Protein AF-D9CHU6-F1 (afdb_monomer_lite)

Structure (mmCIF, N/CA/C/O backbone):
data_AF-D9CHU6-F1
#
_entry.id   AF-D9CHU6-F1
#
loop_
_atom_site.group_PDB
_atom_site.id
_atom_site.type_symbol
_atom_site.label_atom_id
_atom_site.label_alt_id
_atom_site.label_comp_id
_atom_site.label_asym_id
_atom_site.label_entity_id
_atom_site.label_seq_id
_atom_site.pdbx_PDB_ins_code
_atom_site.Cartn_x
_atom_site.Cartn_y
_atom_site.Cartn_z
_atom_site.occupancy
_atom_site.B_iso_or_equiv
_atom_site.auth_seq_id
_atom_site.auth_comp_id
_atom_site.auth_asym_id
_atom_site.auth_atom_id
_atom_site.pdbx_PDB_model_num
ATOM 1 N N . TYR A 1 1 ? 2.479 6.418 -3.285 1.00 96.38 1 TYR A N 1
ATOM 2 C CA . TYR A 1 1 ? 3.835 6.863 -2.867 1.00 96.38 1 TYR A CA 1
ATOM 3 C C . TYR A 1 1 ? 4.709 5.642 -2.558 1.00 96.38 1 TYR A C 1
ATOM 5 O O . TYR A 1 1 ? 4.127 4.591 -2.300 1.00 96.38 1 TYR A O 1
ATOM 13 N N . PRO A 1 2 ? 6.056 5.708 -2.595 1.00 97.69 2 PRO A N 1
ATOM 14 C CA . PRO A 1 2 ? 6.897 4.568 -2.234 1.00 97.69 2 PRO A CA 1
ATOM 15 C C . PRO A 1 2 ? 7.036 4.443 -0.713 1.00 97.69 2 PRO A 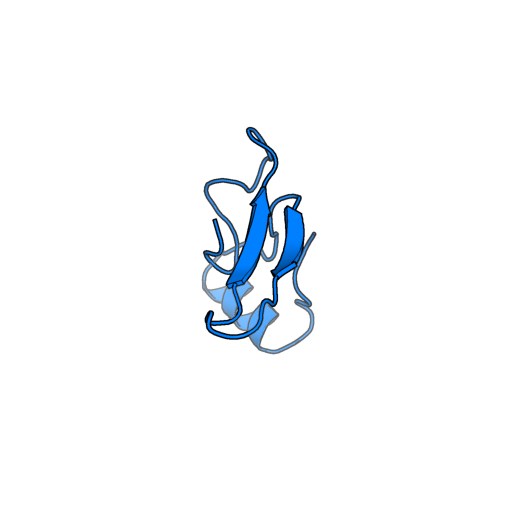C 1
ATOM 17 O O . PRO A 1 2 ? 7.231 5.444 -0.025 1.00 97.69 2 PRO A O 1
ATOM 20 N N . ILE A 1 3 ? 6.980 3.223 -0.176 1.00 97.62 3 ILE A N 1
ATOM 21 C CA . ILE A 1 3 ? 7.429 2.989 1.202 1.00 97.62 3 ILE A CA 1
ATOM 22 C C . ILE A 1 3 ? 8.939 3.274 1.312 1.00 97.62 3 ILE A C 1
ATOM 24 O O . ILE A 1 3 ? 9.648 3.111 0.310 1.00 97.62 3 ILE A O 1
ATOM 28 N N . PRO A 1 4 ? 9.457 3.659 2.496 1.00 97.94 4 PRO A N 1
ATOM 29 C CA . PRO A 1 4 ? 10.897 3.773 2.711 1.00 97.94 4 PRO A CA 1
ATOM 30 C C . PRO A 1 4 ? 11.626 2.501 2.254 1.00 97.94 4 PRO A C 1
ATOM 32 O O . PRO A 1 4 ? 11.290 1.390 2.667 1.00 97.94 4 PRO A O 1
ATOM 35 N N . HIS A 1 5 ? 12.593 2.659 1.353 1.00 96.88 5 HIS A N 1
ATOM 36 C CA . HIS A 1 5 ? 13.220 1.549 0.622 1.00 96.88 5 HIS A CA 1
ATOM 37 C C . HIS A 1 5 ? 14.757 1.618 0.603 1.00 96.88 5 HIS A C 1
ATOM 39 O O . HIS A 1 5 ? 15.416 0.966 -0.208 1.00 96.88 5 HIS A O 1
ATOM 45 N N . ASP A 1 6 ? 15.340 2.457 1.447 1.00 97.62 6 ASP A N 1
ATOM 46 C CA . ASP A 1 6 ? 16.775 2.557 1.720 1.00 97.62 6 ASP A CA 1
ATOM 47 C C . ASP A 1 6 ? 17.238 1.594 2.834 1.00 97.62 6 ASP A C 1
ATOM 49 O O . ASP A 1 6 ? 18.431 1.334 2.965 1.00 97.62 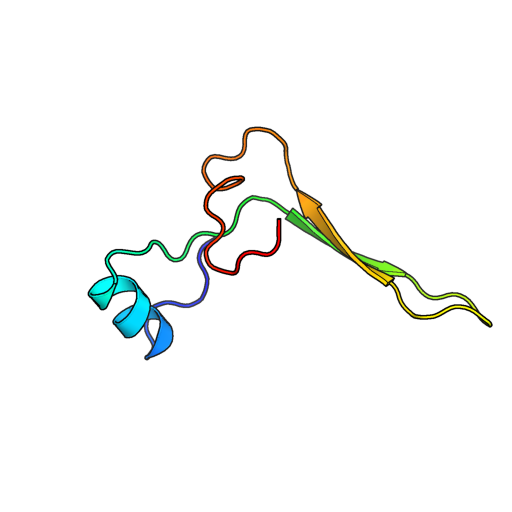6 ASP A O 1
ATOM 53 N N . GLY A 1 7 ? 16.301 1.001 3.583 1.00 98.12 7 GLY A N 1
ATOM 54 C CA . GLY A 1 7 ? 16.566 0.005 4.626 1.00 98.12 7 GLY A CA 1
ATOM 55 C C . GLY A 1 7 ? 16.423 -1.470 4.198 1.00 98.12 7 GLY A C 1
ATOM 56 O O . GLY A 1 7 ? 16.254 -1.780 3.013 1.00 98.12 7 GLY A O 1
ATOM 57 N N . PRO A 1 8 ? 16.430 -2.407 5.171 1.00 98.44 8 PRO A N 1
ATOM 58 C CA . PRO A 1 8 ? 16.349 -3.853 4.925 1.00 98.44 8 PRO A CA 1
ATOM 59 C C . PRO A 1 8 ? 15.122 -4.290 4.114 1.00 98.44 8 PRO A C 1
ATOM 61 O O . PRO A 1 8 ? 15.226 -5.160 3.252 1.00 98.44 8 PRO A O 1
ATOM 64 N N . VAL A 1 9 ? 13.966 -3.650 4.327 1.00 98.19 9 VAL A N 1
ATOM 65 C CA . VAL A 1 9 ? 12.746 -3.927 3.546 1.00 98.19 9 VAL A CA 1
ATOM 66 C C . VAL A 1 9 ? 12.953 -3.579 2.072 1.00 98.19 9 VAL A C 1
ATOM 68 O O . VAL A 1 9 ? 12.591 -4.358 1.195 1.00 98.19 9 VAL A O 1
ATOM 71 N N . GLY A 1 10 ? 13.601 -2.450 1.783 1.00 98.25 10 GLY A N 1
ATOM 72 C CA . GLY A 1 10 ? 13.949 -2.076 0.416 1.00 98.25 10 GLY A CA 1
ATOM 73 C C . GLY A 1 10 ? 14.923 -3.055 -0.239 1.00 98.25 10 GLY A C 1
ATOM 74 O O . GLY A 1 10 ? 14.756 -3.389 -1.411 1.00 98.25 10 GLY A O 1
ATOM 75 N N . GLN A 1 11 ? 15.904 -3.567 0.514 1.00 98.44 11 GLN A N 1
ATOM 76 C CA . GLN A 1 11 ? 16.819 -4.610 0.032 1.00 98.44 11 GLN A CA 1
ATOM 77 C C . GLN A 1 11 ? 16.062 -5.900 -0.313 1.00 98.44 11 GLN A C 1
ATOM 79 O O . GLN A 1 11 ? 16.249 -6.443 -1.402 1.00 98.44 11 GLN A O 1
ATOM 84 N N . LEU A 1 12 ? 15.145 -6.336 0.556 1.00 98.31 12 LEU A N 1
ATOM 85 C CA . LEU A 1 12 ? 14.296 -7.502 0.311 1.00 98.31 12 LEU A CA 1
ATOM 86 C C . LEU A 1 12 ? 13.423 -7.322 -0.938 1.00 98.31 12 LEU A C 1
ATOM 88 O O . LEU A 1 12 ? 13.381 -8.208 -1.790 1.00 98.31 12 LEU A O 1
ATOM 92 N N . LEU A 1 13 ? 12.762 -6.170 -1.089 1.00 98.19 13 LEU A N 1
ATOM 93 C CA . LEU A 1 13 ? 11.947 -5.886 -2.274 1.00 98.19 13 LEU A CA 1
ATOM 94 C C . LEU A 1 13 ? 12.781 -5.960 -3.559 1.00 98.19 13 LEU A C 1
ATOM 96 O O . LEU A 1 13 ? 12.343 -6.577 -4.528 1.00 98.19 13 LEU A O 1
ATOM 100 N N . LYS A 1 14 ? 14.008 -5.422 -3.552 1.00 97.75 14 LYS A N 1
ATOM 101 C CA . LYS A 1 14 ? 14.932 -5.525 -4.694 1.00 97.75 14 LYS A CA 1
ATOM 102 C C . LYS A 1 14 ? 15.309 -6.975 -5.005 1.00 97.75 14 LYS A C 1
ATOM 104 O O . LYS A 1 14 ? 15.252 -7.363 -6.170 1.00 97.75 14 LYS A O 1
ATOM 109 N N . MET A 1 15 ? 15.639 -7.786 -3.994 1.00 98.31 15 MET A N 1
ATOM 110 C CA . MET A 1 15 ? 15.964 -9.212 -4.176 1.00 98.31 15 MET A CA 1
ATOM 111 C C . MET A 1 15 ? 14.802 -9.992 -4.801 1.00 98.31 15 MET A C 1
ATOM 113 O O . MET A 1 15 ? 15.015 -10.846 -5.659 1.00 98.31 15 MET A O 1
ATOM 117 N N . LEU A 1 16 ? 13.572 -9.658 -4.411 1.00 98.06 16 LEU A N 1
ATOM 118 C CA . LEU A 1 16 ? 12.349 -10.273 -4.927 1.00 98.06 16 LEU A CA 1
ATOM 119 C C . LEU A 1 16 ? 11.842 -9.642 -6.233 1.00 98.06 16 LEU A C 1
ATOM 121 O O . LEU A 1 16 ? 10.781 -10.030 -6.716 1.00 98.06 16 LEU A O 1
ATOM 125 N N . LYS A 1 17 ? 12.566 -8.668 -6.805 1.00 97.88 17 LYS A N 1
ATOM 126 C CA . LYS A 1 17 ? 12.153 -7.900 -7.994 1.00 97.88 17 LYS A CA 1
ATOM 127 C C . LYS A 1 17 ? 10.771 -7.239 -7.836 1.00 97.88 17 LYS A C 1
ATOM 129 O O . LYS A 1 17 ? 9.999 -7.159 -8.788 1.00 97.88 17 LYS A O 1
ATOM 134 N N . ARG A 1 18 ? 10.456 -6.759 -6.630 1.00 98.31 18 ARG A N 1
ATOM 135 C CA . ARG A 1 18 ? 9.211 -6.050 -6.292 1.00 98.31 18 ARG A CA 1
ATOM 136 C C . ARG A 1 18 ? 9.432 -4.539 -6.223 1.00 98.31 18 ARG A C 1
ATOM 138 O O . ARG A 1 18 ? 10.506 -4.074 -5.844 1.00 98.31 18 ARG A O 1
ATOM 145 N N . HIS A 1 19 ? 8.396 -3.767 -6.547 1.00 98.12 19 HIS A N 1
ATOM 146 C CA . HIS A 1 19 ? 8.415 -2.312 -6.401 1.00 98.12 19 HIS A CA 1
ATOM 147 C C . HIS A 1 19 ? 7.978 -1.866 -4.989 1.00 98.12 19 HIS A C 1
ATOM 149 O O . HIS A 1 19 ? 7.212 -2.575 -4.338 1.00 98.12 19 HIS A O 1
ATOM 155 N N . PRO A 1 20 ? 8.404 -0.678 -4.514 1.00 98.38 20 PRO A N 1
ATOM 156 C CA . PRO A 1 20 ? 8.027 -0.147 -3.197 1.00 98.38 20 PRO A CA 1
ATOM 157 C C . PRO A 1 20 ? 6.747 0.708 -3.209 1.00 98.38 20 PRO A C 1
ATOM 159 O O . PRO A 1 20 ? 6.353 1.240 -2.174 1.00 98.38 20 PRO A O 1
ATOM 162 N N . TRP A 1 21 ? 6.125 0.906 -4.372 1.00 98.50 21 TRP A N 1
ATOM 163 C CA . TRP A 1 21 ? 4.989 1.813 -4.543 1.00 98.50 21 TRP A CA 1
ATOM 164 C C . TRP A 1 21 ? 3.675 1.296 -3.959 1.00 98.50 21 TRP A C 1
ATOM 166 O O . TRP A 1 21 ? 3.299 0.144 -4.167 1.00 98.50 21 TRP A O 1
ATOM 176 N N . ARG A 1 22 ? 2.970 2.207 -3.288 1.00 98.62 22 ARG A N 1
ATOM 177 C CA . ARG A 1 22 ? 1.558 2.107 -2.927 1.00 98.62 22 ARG A CA 1
ATOM 178 C C . ARG A 1 22 ? 0.719 3.015 -3.833 1.00 98.62 22 ARG A C 1
ATOM 180 O O . ARG A 1 22 ? 1.201 4.122 -4.133 1.00 98.62 22 ARG A O 1
ATOM 187 N N . PRO A 1 23 ? -0.509 2.617 -4.206 1.00 98.56 23 PRO A N 1
ATOM 188 C CA . PRO A 1 23 ? -1.425 3.476 -4.955 1.00 98.56 23 PRO A CA 1
ATOM 189 C C . PRO A 1 23 ? -1.794 4.734 -4.168 1.00 98.56 23 PRO A C 1
ATOM 191 O O . PRO A 1 23 ? -1.595 4.790 -2.953 1.00 98.56 23 PRO A O 1
ATOM 194 N N . ALA A 1 24 ? -2.310 5.767 -4.831 1.00 98.19 24 ALA A N 1
ATOM 195 C CA . ALA A 1 24 ? -2.883 6.922 -4.152 1.00 98.19 24 ALA A CA 1
ATOM 196 C C . ALA A 1 24 ? -4.047 6.488 -3.244 1.00 98.19 24 ALA A C 1
ATOM 198 O O . ALA A 1 24 ? -4.970 5.799 -3.684 1.00 98.19 24 ALA A O 1
ATOM 199 N N . HIS A 1 25 ? -3.995 6.887 -1.971 1.00 98.44 25 HIS A N 1
ATOM 200 C CA . HIS A 1 25 ? -5.026 6.563 -0.991 1.00 98.44 25 HIS A CA 1
ATOM 201 C C . HIS A 1 25 ? -5.138 7.607 0.112 1.00 98.44 25 HIS A C 1
ATOM 203 O O . HIS A 1 25 ? -4.198 8.359 0.375 1.00 98.44 25 HIS A O 1
ATOM 209 N N . MET A 1 26 ? -6.288 7.609 0.783 1.00 98.50 26 MET A N 1
ATOM 210 C CA . MET A 1 26 ? -6.543 8.419 1.970 1.00 98.50 26 MET A CA 1
ATOM 211 C C . MET A 1 26 ? -6.885 7.518 3.148 1.00 98.50 26 MET A C 1
ATOM 213 O O . MET A 1 26 ? -7.739 6.641 3.032 1.00 98.50 26 MET A O 1
ATOM 217 N N . HIS A 1 27 ? -6.205 7.738 4.269 1.00 98.56 27 HIS A N 1
ATOM 218 C CA . HIS A 1 27 ? -6.422 6.999 5.506 1.00 98.56 27 HIS A CA 1
ATOM 219 C C . HIS A 1 27 ? -7.619 7.548 6.280 1.00 98.56 27 HIS A C 1
ATOM 221 O O . HIS A 1 27 ? -7.795 8.762 6.378 1.00 98.56 27 HIS A O 1
ATOM 227 N N . PHE A 1 28 ? -8.389 6.646 6.884 1.00 98.44 28 PHE A N 1
ATOM 228 C CA . PHE A 1 28 ? -9.500 6.972 7.768 1.00 98.44 28 PHE A CA 1
ATOM 229 C C . PHE A 1 28 ? -9.458 6.117 9.031 1.00 98.44 28 PHE A C 1
ATOM 231 O O . PHE A 1 28 ? -9.128 4.930 8.994 1.00 98.44 28 PHE A O 1
ATOM 238 N N . MET A 1 29 ? -9.862 6.729 10.139 1.00 98.38 29 MET A N 1
ATOM 239 C CA . MET A 1 29 ? -10.194 6.039 11.375 1.00 98.38 29 MET A CA 1
ATOM 240 C C . MET A 1 29 ? -11.548 6.565 11.844 1.00 98.38 29 MET A C 1
ATOM 242 O O . MET A 1 29 ? -11.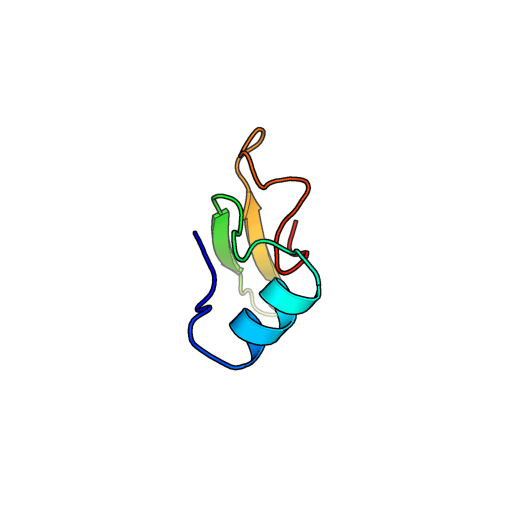684 7.758 12.112 1.00 98.38 29 MET A O 1
ATOM 246 N N . PHE A 1 30 ? -12.548 5.691 11.908 1.00 98.31 30 PHE A N 1
ATOM 247 C CA . PHE A 1 30 ? -13.874 6.030 12.417 1.00 98.31 30 PHE A CA 1
ATOM 248 C C . PHE A 1 30 ? -14.070 5.445 13.812 1.00 98.31 30 PHE A C 1
ATOM 250 O O . PHE A 1 30 ? -13.738 4.285 14.055 1.00 98.31 30 PHE A O 1
ATOM 257 N N . GLU A 1 31 ? -14.661 6.240 14.700 1.00 98.31 31 GLU A N 1
ATOM 258 C CA . GLU A 1 31 ? -14.986 5.854 16.071 1.00 98.31 31 GLU A CA 1
ATOM 259 C C . GLU A 1 31 ? -16.428 6.250 16.404 1.00 98.31 31 GLU A C 1
ATOM 261 O O . GLU A 1 31 ? -16.905 7.328 16.036 1.00 98.31 31 GLU A O 1
ATOM 266 N N . LYS A 1 32 ? -17.127 5.365 17.120 1.00 98.31 32 LYS A N 1
ATOM 267 C CA . LYS A 1 32 ? -18.450 5.622 17.691 1.00 98.31 32 LYS A CA 1
ATOM 268 C C . LYS A 1 32 ? -18.666 4.725 18.906 1.00 98.31 32 LYS A C 1
ATOM 270 O O . LYS A 1 32 ? -18.451 3.521 18.836 1.00 98.31 32 LYS A O 1
ATOM 275 N N . LYS A 1 33 ? -19.176 5.284 20.007 1.00 98.31 33 LYS A N 1
ATOM 276 C CA . LYS A 1 33 ? -19.489 4.516 21.224 1.00 98.31 33 LYS A CA 1
ATOM 277 C C . LYS A 1 33 ? -20.384 3.306 20.914 1.00 98.31 33 LYS A C 1
ATOM 279 O O . LYS A 1 33 ? -21.442 3.462 20.305 1.00 98.31 33 LYS A O 1
ATOM 284 N N . GLY A 1 34 ? -19.977 2.130 21.396 1.00 98.38 34 GLY A N 1
ATOM 285 C CA . GLY A 1 34 ? -20.684 0.862 21.184 1.00 98.38 34 GLY A CA 1
ATOM 286 C C . GLY A 1 34 ? -20.373 0.171 19.851 1.00 98.38 34 GLY A C 1
ATOM 287 O O . GLY A 1 34 ? -21.062 -0.784 19.514 1.00 98.38 34 GLY A O 1
ATOM 288 N N . TRP A 1 35 ? -19.376 0.655 19.105 1.00 98.44 35 TRP A N 1
ATOM 289 C CA . TRP A 1 35 ? -18.882 0.070 17.859 1.00 98.44 35 TRP A CA 1
ATOM 290 C C . TRP A 1 35 ? -17.365 -0.090 17.936 1.00 98.44 35 TRP A C 1
ATOM 292 O O . TRP A 1 35 ? -16.695 0.692 18.614 1.00 98.44 35 TRP A O 1
ATOM 302 N N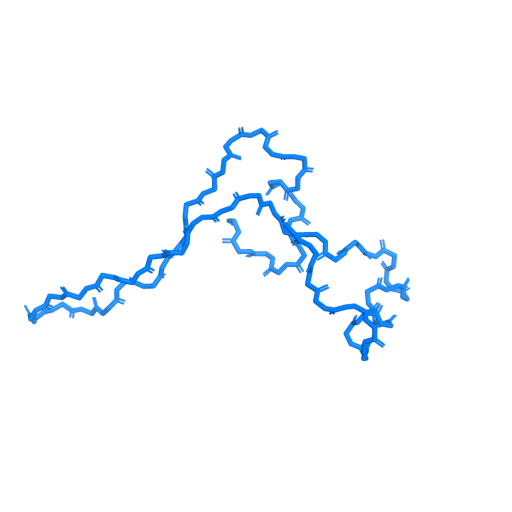 . ASP A 1 36 ? -16.832 -1.064 17.206 1.00 98.31 36 ASP A N 1
ATOM 303 C CA . ASP A 1 36 ? -15.389 -1.193 17.023 1.00 98.31 36 ASP A CA 1
ATOM 304 C C . ASP A 1 36 ? -14.859 -0.079 16.112 1.00 98.31 36 ASP A C 1
ATOM 306 O O . ASP A 1 36 ? -15.567 0.440 15.242 1.00 98.31 36 ASP A O 1
ATOM 310 N N . HIS A 1 37 ? -13.592 0.289 16.301 1.00 98.19 37 HIS A N 1
ATOM 311 C CA . HIS A 1 37 ? -12.931 1.246 15.421 1.00 98.19 37 HIS A CA 1
ATOM 312 C C . HIS A 1 37 ? -12.802 0.669 14.010 1.00 98.19 37 HIS A C 1
ATOM 314 O O . HIS A 1 37 ? -12.301 -0.441 13.826 1.00 98.19 37 HIS A O 1
ATOM 320 N N . LEU A 1 38 ? -13.177 1.458 13.003 1.00 98.44 38 LEU A N 1
ATOM 321 C CA . LEU A 1 38 ? -12.906 1.128 11.608 1.00 98.44 38 LEU A CA 1
ATOM 322 C C . LEU A 1 38 ? -11.657 1.876 11.150 1.00 98.44 38 LEU A C 1
ATOM 324 O O . LEU A 1 38 ? -11.700 3.085 10.926 1.00 98.44 38 LEU A O 1
ATOM 328 N N . ILE A 1 39 ? -10.561 1.139 10.983 1.00 98.50 39 ILE A N 1
ATOM 329 C CA . ILE A 1 39 ? -9.327 1.620 10.358 1.00 98.50 39 ILE A CA 1
ATOM 330 C C . ILE A 1 39 ? -9.371 1.181 8.898 1.00 98.50 39 ILE A C 1
ATOM 332 O O . ILE A 1 39 ? -9.425 -0.013 8.609 1.00 98.50 39 ILE A O 1
ATOM 336 N N . THR A 1 40 ? -9.391 2.131 7.969 1.00 98.50 40 THR A N 1
ATOM 337 C CA . THR A 1 40 ? -9.517 1.822 6.540 1.00 98.50 40 THR A CA 1
ATOM 338 C C . THR A 1 40 ? -8.800 2.853 5.673 1.00 98.50 40 THR A C 1
ATOM 340 O O . THR A 1 40 ? -8.303 3.873 6.159 1.00 98.50 40 THR A O 1
ATOM 343 N N . ALA A 1 41 ? -8.720 2.579 4.376 1.00 98.44 41 ALA A N 1
ATOM 344 C CA . ALA A 1 41 ? -8.231 3.511 3.379 1.00 98.44 41 ALA A CA 1
ATOM 345 C C . ALA A 1 41 ? -9.116 3.455 2.131 1.00 98.44 41 ALA A C 1
ATOM 347 O O . ALA A 1 41 ? -9.638 2.400 1.779 1.00 98.44 41 ALA A O 1
ATOM 348 N N . LEU A 1 42 ? -9.277 4.596 1.465 1.00 98.19 42 LEU A N 1
ATOM 349 C CA . LEU A 1 42 ? -9.911 4.666 0.148 1.00 98.19 42 LEU A CA 1
ATOM 350 C C . LEU A 1 42 ? -8.840 4.809 -0.926 1.00 98.19 42 LEU A C 1
ATOM 352 O O . LEU A 1 42 ? -7.911 5.595 -0.743 1.00 98.19 42 LEU A O 1
ATOM 356 N N . TYR A 1 43 ? -9.008 4.100 -2.040 1.00 98.19 43 TYR A N 1
ATOM 357 C CA . TYR A 1 43 ? -8.075 4.059 -3.167 1.00 98.19 43 TYR A CA 1
ATOM 358 C C . TYR A 1 43 ? -8.679 4.713 -4.411 1.00 98.19 43 TYR A C 1
ATOM 360 O O . TYR A 1 43 ? -9.895 4.686 -4.615 1.00 98.19 43 TYR A O 1
ATOM 368 N N . ILE A 1 44 ? -7.829 5.305 -5.253 1.00 97.69 44 ILE A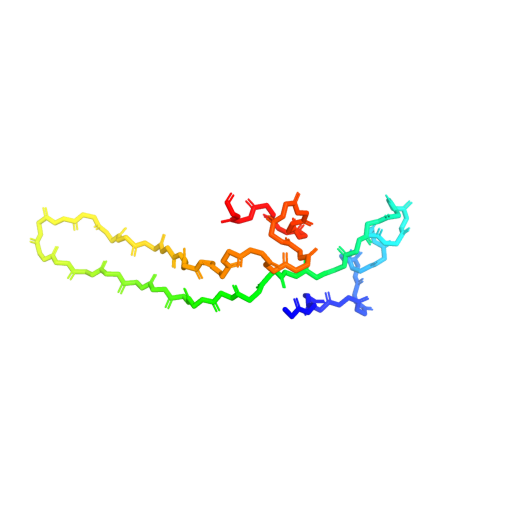 N 1
ATOM 369 C CA . ILE A 1 44 ? -8.255 5.869 -6.537 1.00 97.69 44 ILE A CA 1
ATOM 370 C C . ILE A 1 44 ? -8.280 4.766 -7.593 1.00 97.69 44 ILE A C 1
ATOM 372 O O . ILE A 1 44 ? -7.257 4.148 -7.880 1.00 97.69 44 ILE A O 1
ATOM 376 N N . ARG A 1 45 ? -9.449 4.555 -8.202 1.00 97.44 45 ARG A N 1
ATOM 377 C CA . ARG A 1 45 ? -9.603 3.614 -9.315 1.00 97.44 45 ARG A CA 1
ATOM 378 C C . ARG A 1 45 ? -8.725 4.030 -10.496 1.00 97.44 45 ARG A C 1
ATOM 380 O O . ARG A 1 45 ? -8.785 5.179 -10.931 1.00 97.44 45 ARG A O 1
ATOM 387 N N . GLY A 1 46 ? -7.994 3.075 -11.056 1.00 97.06 46 GLY A N 1
ATOM 388 C CA . GLY A 1 46 ? -7.088 3.269 -12.184 1.00 97.06 46 GLY A CA 1
ATOM 389 C C . GLY A 1 46 ? -5.712 3.811 -11.798 1.00 97.06 46 GLY A C 1
ATOM 390 O O . GLY A 1 46 ? -4.945 4.167 -12.691 1.00 97.06 46 GLY A O 1
ATOM 391 N N . ASP A 1 47 ? -5.382 3.893 -10.504 1.00 98.12 47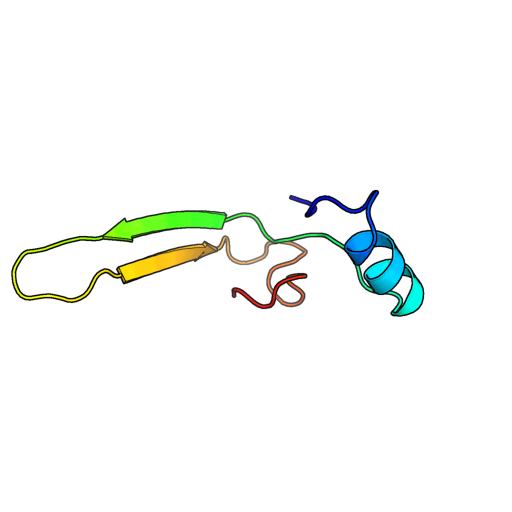 ASP A N 1
ATOM 392 C CA . ASP A 1 47 ? -4.016 4.207 -10.087 1.00 98.12 47 ASP A CA 1
ATOM 393 C C . ASP A 1 47 ? -3.038 3.138 -10.626 1.00 98.12 47 ASP A C 1
ATOM 395 O O . ASP A 1 47 ? -3.346 1.944 -10.552 1.00 98.12 47 ASP A O 1
ATOM 399 N N . PRO A 1 48 ? -1.851 3.522 -11.140 1.00 98.00 48 PRO A N 1
ATOM 400 C CA . PRO A 1 48 ? -0.876 2.578 -11.693 1.00 98.00 48 PRO A CA 1
ATOM 401 C C . PRO A 1 48 ? -0.469 1.423 -10.767 1.00 98.00 48 PRO A C 1
ATOM 403 O O . PRO A 1 48 ? 0.042 0.416 -11.253 1.00 98.00 48 PRO A O 1
ATOM 406 N N . TYR A 1 49 ? -0.663 1.563 -9.453 1.00 98.06 49 TYR A N 1
ATOM 407 C CA . TYR A 1 49 ? -0.299 0.567 -8.448 1.00 98.06 49 TYR A CA 1
ATOM 408 C C . TYR A 1 49 ? -1.512 -0.050 -7.732 1.00 98.06 49 TYR A C 1
ATOM 410 O O . TYR A 1 49 ? -1.324 -0.757 -6.744 1.00 98.06 49 TYR A O 1
ATOM 418 N N . GLU A 1 50 ? -2.744 0.192 -8.203 1.00 97.50 50 GLU A N 1
ATOM 419 C CA . GLU A 1 50 ? -3.983 -0.330 -7.594 1.00 97.50 50 GLU A CA 1
ATOM 420 C C . GLU A 1 50 ? -3.955 -1.861 -7.475 1.00 97.50 50 GLU A C 1
ATOM 422 O O . GLU A 1 50 ? -4.234 -2.414 -6.417 1.00 97.50 50 GLU A O 1
ATOM 427 N N . THR A 1 51 ? -3.546 -2.567 -8.529 1.00 97.62 51 THR A N 1
ATOM 428 C CA . THR A 1 51 ? -3.534 -4.040 -8.549 1.00 97.62 51 THR A CA 1
ATOM 429 C C . THR A 1 51 ? -2.215 -4.652 -8.075 1.00 97.62 51 THR A C 1
ATOM 431 O O . THR A 1 51 ? -2.032 -5.865 -8.174 1.00 97.62 51 THR A O 1
ATOM 434 N N . SER A 1 52 ? -1.256 -3.839 -7.624 1.00 97.94 52 SER A N 1
ATOM 435 C CA . SER A 1 52 ? 0.094 -4.300 -7.278 1.00 97.94 52 SER A CA 1
ATOM 436 C C . SER A 1 52 ? 0.670 -3.646 -6.021 1.00 97.94 52 SER A C 1
ATOM 438 O O . SER A 1 52 ? 1.889 -3.626 -5.855 1.00 97.94 52 SER A O 1
ATOM 440 N N . ASP A 1 53 ? -0.178 -3.133 -5.123 1.00 98.38 53 ASP A N 1
ATOM 441 C CA . ASP A 1 53 ? 0.241 -2.450 -3.894 1.00 98.38 53 ASP A CA 1
ATOM 442 C C . ASP A 1 53 ? 1.338 -3.223 -3.140 1.00 98.38 53 ASP A C 1
ATOM 444 O O . ASP A 1 53 ? 1.191 -4.401 -2.802 1.00 98.38 53 ASP A O 1
ATOM 448 N N . ALA A 1 54 ? 2.449 -2.542 -2.839 1.00 97.94 54 ALA A N 1
ATOM 449 C CA . ALA A 1 54 ? 3.597 -3.131 -2.159 1.00 97.94 54 ALA A CA 1
ATOM 450 C C . ALA A 1 54 ? 3.232 -3.777 -0.809 1.00 97.94 54 ALA A C 1
ATOM 452 O O . ALA A 1 54 ? 3.883 -4.749 -0.407 1.00 97.94 54 ALA A O 1
ATOM 453 N N . VAL A 1 55 ? 2.194 -3.264 -0.138 1.00 97.94 55 VAL A N 1
ATOM 454 C CA . VAL A 1 55 ? 1.726 -3.751 1.171 1.00 97.94 55 VAL A CA 1
ATOM 455 C C . VAL A 1 55 ? 0.409 -4.527 1.118 1.00 97.94 55 VAL A C 1
ATOM 457 O O . VAL A 1 55 ? -0.084 -4.908 2.174 1.00 97.94 55 VAL A O 1
ATOM 460 N N . PHE A 1 56 ? -0.139 -4.785 -0.074 1.00 97.75 56 PHE A N 1
ATOM 461 C CA . PHE A 1 56 ? -1.400 -5.519 -0.253 1.00 97.75 56 PHE A CA 1
ATOM 462 C C . PHE A 1 56 ? -2.582 -4.924 0.537 1.00 97.75 56 PHE A C 1
ATOM 464 O O . PHE A 1 56 ? -3.358 -5.660 1.140 1.00 97.75 56 PHE A O 1
ATOM 471 N N . GLY A 1 57 ? -2.687 -3.593 0.594 1.00 97.00 57 GLY A N 1
ATOM 472 C CA . GLY A 1 57 ? -3.725 -2.905 1.362 1.00 97.00 57 GLY A CA 1
ATOM 473 C C . GLY A 1 57 ? -5.020 -2.613 0.599 1.00 97.00 57 GLY A C 1
ATOM 474 O O . GLY A 1 57 ? -5.949 -2.096 1.224 1.00 97.00 57 GLY A O 1
ATOM 475 N N . VAL A 1 58 ? -5.049 -2.852 -0.717 1.00 94.81 58 VAL A N 1
ATOM 476 C CA . VAL A 1 58 ? -6.219 -2.667 -1.602 1.00 94.81 58 VAL A CA 1
ATOM 477 C C . VAL A 1 58 ? -7.223 -3.796 -1.424 1.00 94.81 58 VAL A C 1
ATOM 479 O O . VAL A 1 58 ? -6.773 -4.959 -1.319 1.00 94.81 58 VAL A O 1
#

InterPro domains:
  IPR000627 Intradiol ring-cleavage dioxygenase, C-terminal [PF00775] (1-53)
  IPR015889 Intradiol ring-cleavage dioxygenase, core [G3DSA:2.60.130.10] (1-58)
  IPR015889 Intradiol ring-cleavage dioxygenase, core [SSF49482] (1-58)
  IPR050770 Intradiol Ring-Cleavage Dioxygenase [PTHR33711] (8-57)

Sequence (58 aa):
YPIPHDGPVGQLLKMLKRHPWRPAHMHFMFEKKGWDHLITALYIRGDPYETSDAVFGV

Foldseek 3Di:
DFDDQPDPVVVVCVVVVHGRDAADKDWDWDDDPPDDIDTAIDGDPPTPCPVPGPVPRD

Organism: NCBI:txid175245

Radius of gyration: 14.46 Å; chains: 1; bounding box: 38×19×33 Å

Secondary structure (DSSP, 8-state):
-BPP-SSHHHHHHHHTT---B--SEEEEEE--TTS--EEEEEE-TT-TTGGG-TT---

pLDDT: mean 98.02, std 0.62, range [94.81, 98.62]